Protein AF-A0A8S0U4S4-F1 (afdb_monomer)

Radius of gyration: 28.61 Å; Cα contacts (8 Å, |Δi|>4): 69; chains: 1; bounding box: 70×37×60 Å

Nearest PDB structures (foldseek):
  7m4v-assembly1_Q  TM=8.602E-01  e=1.328E-02  Acinetobacter baumannii AB0057
 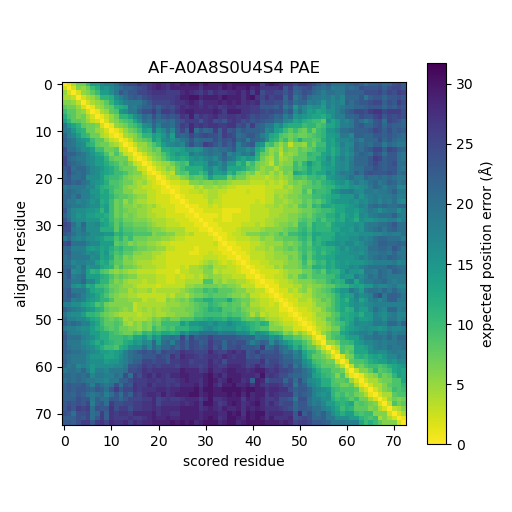 6ys3-assembly1_r  TM=8.965E-01  e=2.102E-02  Escherichia coli BL21(DE3)
  8cgd-assembly1_q  TM=8.934E-01  e=3.115E-02  Escherichia coli BW25113
  8ceu-assembly1_q  TM=8.902E-01  e=3.326E-02  Escherichia coli BW25113
  8apo-assembly1_Ap  TM=8.680E-01  e=2.732E-02  Polytomella magna

InterPro domains:
  IPR018258 Large ribosomal subunit protein bL21, conserved site [PS01169] (24-46)
  IPR028909 Large ribosomal subunit protein bL21-like [PF00829] (21-53)
  IPR028909 Large ribosomal subunit protein bL21-like [PTHR21349] (20-54)
  IPR036164 Large ribosomal subunit protein bL21-like superfamily [SSF141091] (20-53)

Solvent-accessible surface area (backbone atoms only — not comparable to full-atom values): 5167 Å² total; per-residue (Å²): 136,83,80,83,73,79,77,77,81,80,78,73,65,65,53,82,43,89,44,74,50,76,78,46,74,49,76,49,76,48,86,99,63,91,43,71,49,76,49,77,47,64,51,84,41,78,48,73,47,80,78,60,81,80,80,88,75,89,78,68,78,75,62,64,59,61,68,64,64,73,72,81,116

Organism: NCBI:txid158383

pLDDT: mean 73.28, std 17.66, range [40.53, 96.81]

Mean predicted aligned error: 14.35 Å

Secondary structure (DSSP, 8-state):
---------PPP-EEEEEEE---EEEEEEETTTTEEEEEEE--EEEEEEE----------SHHHHHHHHTT--

Foldseek 3Di:
DDDPPDQPPDDFPKDKDKDKDDKDWDWDDDPPPPDIDIDIDIDIDIDIDGDDDDDSDPDDPPVVVVVVPVVPD

Sequence (73 aa):
MGKLGLRSFLSPVAEALLALDAKVIIFKKKRRKYYRRTKGHRQELTKLRITDIRDIFEDTEETQAAIFEDREE

Structure (mmCIF, N/CA/C/O backbone):
data_AF-A0A8S0U4S4-F1
#
_entry.id   AF-A0A8S0U4S4-F1
#
loop_
_atom_site.group_PDB
_atom_site.id
_atom_site.type_symbol
_atom_site.label_atom_id
_atom_site.label_alt_id
_atom_site.label_comp_id
_atom_site.label_asym_id
_atom_site.label_entity_id
_atom_site.label_seq_id
_atom_site.pdbx_PDB_ins_code
_atom_site.Cartn_x
_atom_site.Cartn_y
_atom_site.Cartn_z
_atom_site.occupancy
_atom_site.B_iso_or_equiv
_atom_site.auth_seq_id
_atom_site.auth_comp_id
_atom_site.auth_asym_id
_atom_site.auth_atom_id
_atom_site.pdbx_PDB_model_num
ATOM 1 N N . MET A 1 1 ? 50.331 -5.890 -5.802 1.00 42.91 1 MET A N 1
ATOM 2 C CA . MET A 1 1 ? 49.463 -4.921 -5.091 1.00 42.91 1 MET A CA 1
ATOM 3 C C . MET A 1 1 ? 48.263 -4.642 -5.979 1.00 42.91 1 MET A C 1
ATOM 5 O O . MET A 1 1 ? 48.375 -3.872 -6.923 1.00 42.91 1 MET A O 1
ATOM 9 N N . GLY A 1 2 ? 47.177 -5.390 -5.769 1.00 40.53 2 GLY A N 1
ATOM 10 C CA . GLY A 1 2 ? 45.993 -5.356 -6.630 1.00 40.53 2 GLY A CA 1
ATOM 11 C C . GLY A 1 2 ? 45.259 -4.025 -6.511 1.00 40.53 2 GLY A C 1
ATOM 12 O O . GLY A 1 2 ? 45.000 -3.555 -5.403 1.00 40.53 2 GLY A O 1
ATOM 13 N N . LYS A 1 3 ? 44.950 -3.408 -7.653 1.00 43.97 3 LYS A N 1
ATOM 14 C CA . LYS A 1 3 ? 44.082 -2.233 -7.709 1.00 43.97 3 LYS A CA 1
ATOM 15 C C . LYS A 1 3 ? 42.671 -2.692 -7.348 1.00 43.97 3 LYS A C 1
ATOM 17 O O . LYS A 1 3 ? 42.062 -3.459 -8.085 1.00 43.97 3 LYS A O 1
ATOM 22 N N . LEU A 1 4 ? 42.179 -2.238 -6.197 1.00 52.34 4 LEU A N 1
ATOM 23 C CA . LEU A 1 4 ? 40.775 -2.337 -5.814 1.00 52.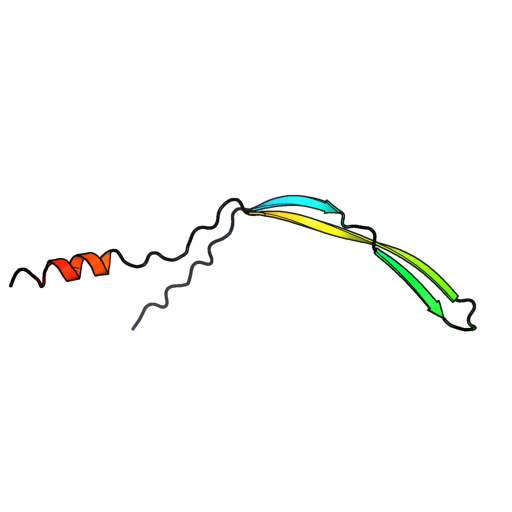34 4 LEU A CA 1
ATOM 24 C C . LEU A 1 4 ? 39.972 -1.487 -6.805 1.00 52.34 4 LEU A C 1
ATOM 26 O O . LEU A 1 4 ? 39.872 -0.270 -6.657 1.00 52.34 4 LEU A O 1
ATOM 30 N N . GLY A 1 5 ? 39.481 -2.132 -7.863 1.00 49.41 5 GLY A N 1
ATOM 31 C CA . GLY A 1 5 ? 38.558 -1.536 -8.817 1.00 49.41 5 GLY A CA 1
ATOM 32 C C . GLY A 1 5 ? 37.275 -1.165 -8.088 1.00 49.41 5 GLY A C 1
ATOM 33 O O . GLY A 1 5 ? 36.547 -2.034 -7.609 1.00 49.41 5 GLY A O 1
ATOM 34 N N . LEU A 1 6 ? 37.038 0.140 -7.959 1.00 53.94 6 LEU A N 1
ATOM 35 C CA . LEU A 1 6 ? 35.775 0.707 -7.509 1.00 53.94 6 LEU A CA 1
ATOM 36 C C . LEU A 1 6 ? 34.666 0.116 -8.381 1.00 53.94 6 LEU A C 1
ATOM 38 O O . LEU A 1 6 ? 34.576 0.434 -9.564 1.00 53.94 6 LEU A O 1
ATOM 42 N N . ARG A 1 7 ? 33.853 -0.772 -7.800 1.00 48.25 7 ARG A N 1
ATOM 43 C CA . ARG A 1 7 ? 32.669 -1.325 -8.458 1.00 48.25 7 ARG A CA 1
ATOM 44 C C . ARG A 1 7 ? 31.750 -0.149 -8.769 1.00 48.25 7 ARG A C 1
ATOM 46 O O . ARG A 1 7 ? 31.184 0.455 -7.857 1.00 48.25 7 ARG A O 1
ATOM 53 N N . SER A 1 8 ? 31.671 0.214 -10.044 1.00 49.12 8 SER A N 1
ATOM 54 C CA . SER A 1 8 ? 30.718 1.183 -10.558 1.00 49.12 8 SER A CA 1
ATOM 55 C C . SER A 1 8 ? 29.321 0.638 -10.279 1.00 49.12 8 SER A C 1
ATOM 57 O O . SER A 1 8 ? 28.856 -0.310 -10.906 1.00 49.12 8 SER A O 1
ATOM 59 N N . PHE A 1 9 ? 28.655 1.208 -9.278 1.00 50.03 9 PHE A N 1
ATOM 60 C CA . PHE A 1 9 ? 27.234 0.976 -9.068 1.00 50.03 9 PHE A CA 1
ATOM 61 C C . PHE A 1 9 ? 26.504 1.561 -10.276 1.00 50.03 9 PHE A C 1
ATOM 63 O O . PHE A 1 9 ? 26.399 2.779 -10.417 1.00 50.03 9 PHE A O 1
ATOM 70 N N . LEU A 1 10 ? 26.080 0.691 -11.187 1.00 56.34 10 LEU A N 1
ATOM 71 C CA . LEU A 1 10 ? 25.384 1.094 -12.394 1.00 56.34 10 LEU A CA 1
ATOM 72 C C . LEU A 1 10 ? 24.005 1.658 -12.022 1.00 56.34 10 LEU A C 1
ATOM 74 O O . LEU A 1 10 ? 23.222 1.014 -11.323 1.00 56.34 10 LEU A O 1
ATOM 78 N N . SER A 1 11 ? 23.721 2.884 -12.456 1.00 53.06 11 SER A N 1
ATOM 79 C CA . SER A 1 11 ? 22.455 3.559 -12.190 1.00 53.06 11 SER A CA 1
ATOM 80 C C . SER A 1 11 ? 21.363 3.058 -13.145 1.00 53.06 11 SER A C 1
ATOM 82 O O . SER A 1 11 ? 21.549 3.117 -14.362 1.00 53.06 11 SER A O 1
ATOM 84 N N . PRO A 1 12 ? 20.197 2.605 -12.646 1.00 65.44 12 PRO A N 1
ATOM 85 C CA . PRO A 1 12 ? 19.057 2.371 -13.519 1.00 65.44 12 PRO A CA 1
ATOM 86 C C . PRO A 1 12 ? 18.549 3.711 -14.069 1.00 65.44 12 PRO A C 1
ATOM 88 O O . PRO A 1 12 ? 18.355 4.673 -13.322 1.00 65.44 12 PRO A O 1
ATOM 91 N N . VAL A 1 13 ? 18.299 3.766 -15.378 1.00 62.03 13 VAL A N 1
ATOM 92 C CA . VAL A 1 13 ? 17.510 4.837 -15.998 1.00 62.03 13 VAL A CA 1
ATOM 93 C C . VAL A 1 13 ? 16.042 4.485 -15.746 1.00 62.03 13 VAL A C 1
ATOM 95 O O . VAL A 1 13 ? 15.541 3.500 -16.279 1.00 62.03 13 VAL A O 1
ATOM 98 N N . ALA A 1 14 ? 15.365 5.227 -14.867 1.00 65.75 14 ALA A N 1
ATOM 99 C CA . ALA A 1 14 ? 13.982 4.954 -14.472 1.00 65.75 14 ALA A CA 1
ATOM 100 C C . ALA A 1 14 ? 13.069 6.143 -14.790 1.00 65.75 14 ALA A C 1
ATOM 102 O O . ALA A 1 14 ? 13.411 7.291 -14.511 1.00 65.75 14 ALA A O 1
ATOM 103 N N . GLU A 1 15 ? 11.877 5.856 -15.314 1.00 67.88 15 GLU A N 1
ATOM 104 C CA . GLU A 1 15 ? 10.804 6.840 -15.485 1.00 67.88 15 GLU A CA 1
ATOM 105 C C . GLU A 1 15 ? 9.830 6.755 -14.298 1.00 67.88 15 GLU A C 1
ATOM 107 O O . GLU A 1 15 ? 9.404 5.662 -13.901 1.00 67.88 15 GLU A O 1
ATOM 112 N N . ALA A 1 16 ? 9.485 7.907 -13.714 1.00 67.56 16 ALA A N 1
ATOM 113 C CA . ALA A 1 16 ? 8.639 8.003 -12.526 1.00 67.56 16 ALA A CA 1
ATOM 114 C C . ALA A 1 16 ? 7.223 8.486 -12.870 1.00 67.56 16 ALA A C 1
ATOM 116 O O . ALA A 1 16 ? 7.042 9.529 -13.496 1.00 67.56 16 ALA A O 1
ATOM 117 N N . LEU A 1 17 ? 6.213 7.751 -12.398 1.00 72.38 17 LEU A N 1
ATOM 118 C CA . LEU A 1 17 ? 4.802 8.137 -12.456 1.00 72.38 17 LEU A CA 1
ATOM 119 C C . LEU A 1 17 ? 4.240 8.273 -11.033 1.00 72.38 17 LEU A C 1
ATOM 121 O O . LEU A 1 17 ? 4.467 7.410 -10.179 1.00 72.38 17 LEU A O 1
ATOM 125 N N . LEU A 1 18 ? 3.482 9.344 -10.780 1.00 76.50 18 LEU A N 1
ATOM 126 C CA . LEU A 1 18 ? 2.792 9.566 -9.505 1.00 76.50 18 LEU A CA 1
ATOM 127 C C . LEU A 1 18 ? 1.538 8.687 -9.414 1.00 76.50 18 LEU A C 1
ATOM 129 O O . LEU A 1 18 ? 0.700 8.695 -10.318 1.00 76.50 18 LEU A O 1
ATOM 133 N N . ALA A 1 19 ? 1.394 7.949 -8.312 1.00 76.50 19 ALA A N 1
ATOM 134 C CA . ALA A 1 19 ? 0.240 7.100 -8.038 1.00 76.50 19 ALA A CA 1
ATOM 135 C C . ALA A 1 19 ? -0.237 7.250 -6.581 1.00 76.50 19 ALA A C 1
ATOM 137 O O . ALA A 1 19 ? 0.541 7.523 -5.669 1.00 76.50 19 ALA A O 1
ATOM 138 N N . LEU A 1 20 ? -1.537 7.054 -6.347 1.00 79.81 20 LEU A N 1
ATOM 139 C CA . LEU A 1 20 ? -2.124 7.034 -5.005 1.00 79.81 20 LEU A CA 1
ATOM 140 C C . LEU A 1 20 ? -2.548 5.614 -4.644 1.00 79.81 20 LEU A C 1
ATOM 142 O O . LEU A 1 20 ? -3.210 4.945 -5.437 1.00 79.81 20 LEU A O 1
ATOM 146 N N . ASP A 1 21 ? -2.213 5.186 -3.430 1.00 83.88 21 ASP A N 1
ATOM 147 C CA . ASP A 1 21 ? -2.605 3.874 -2.923 1.00 83.88 21 ASP A CA 1
ATOM 148 C C . ASP A 1 21 ? -4.096 3.813 -2.533 1.00 83.88 21 ASP A C 1
ATOM 150 O O . ASP A 1 21 ? -4.798 4.829 -2.362 1.00 83.88 21 ASP A O 1
ATOM 154 N N . ALA A 1 22 ? -4.591 2.591 -2.349 1.00 89.94 22 ALA A N 1
ATOM 155 C CA . ALA A 1 22 ? -5.900 2.327 -1.781 1.00 89.94 22 ALA A CA 1
ATOM 156 C C . ALA A 1 22 ? -6.047 2.968 -0.387 1.00 89.94 22 ALA A C 1
ATOM 158 O O . ALA A 1 22 ? -5.097 3.147 0.375 1.00 89.94 22 ALA A O 1
ATOM 159 N N . LYS A 1 23 ? -7.278 3.360 -0.037 1.00 92.25 23 LYS A N 1
ATOM 160 C CA . LYS A 1 23 ? -7.548 4.046 1.232 1.00 92.25 23 LYS A CA 1
ATOM 161 C C . LYS A 1 23 ? -7.497 3.052 2.383 1.00 92.25 23 LYS A C 1
ATOM 163 O O . LYS A 1 23 ? -8.395 2.226 2.526 1.00 92.25 23 LYS A O 1
ATOM 168 N N . VAL A 1 24 ? -6.520 3.216 3.263 1.00 92.12 24 VAL A N 1
ATOM 169 C CA . VAL A 1 24 ? -6.447 2.469 4.516 1.00 92.12 24 VAL A CA 1
ATOM 170 C C . VAL A 1 24 ? -7.285 3.192 5.566 1.00 92.12 24 VAL A C 1
ATOM 172 O O . VAL A 1 24 ? -7.107 4.384 5.817 1.00 92.12 24 VAL A O 1
ATOM 175 N N . ILE A 1 25 ? -8.236 2.492 6.185 1.00 93.31 25 ILE A N 1
ATOM 176 C CA . ILE A 1 25 ? -9.111 3.061 7.216 1.00 93.31 25 ILE A CA 1
ATOM 177 C C . ILE A 1 25 ? -8.650 2.563 8.585 1.00 93.31 25 ILE A C 1
ATOM 179 O O . ILE A 1 25 ? -8.722 1.375 8.881 1.00 93.31 25 ILE A O 1
ATOM 183 N N . ILE A 1 26 ? -8.215 3.485 9.444 1.00 92.31 26 ILE A N 1
ATOM 184 C CA . ILE A 1 26 ? -7.796 3.187 10.814 1.00 92.31 26 ILE A CA 1
ATOM 185 C C . ILE A 1 26 ? -8.953 3.497 11.761 1.00 92.31 26 ILE A C 1
ATOM 187 O O . ILE A 1 26 ? -9.399 4.645 11.873 1.00 92.31 26 ILE A O 1
ATOM 191 N N . PHE A 1 27 ? -9.403 2.478 12.490 1.00 95.31 27 PHE A N 1
ATOM 192 C CA . PHE A 1 27 ? -10.423 2.602 13.523 1.00 95.31 27 PHE A CA 1
ATOM 193 C C . PHE A 1 27 ? -9.812 2.425 14.916 1.00 95.31 27 PHE A C 1
ATOM 195 O O . PHE A 1 27 ? -9.191 1.409 15.217 1.00 95.31 27 PHE A O 1
ATOM 202 N N . LYS A 1 28 ? -10.005 3.418 15.7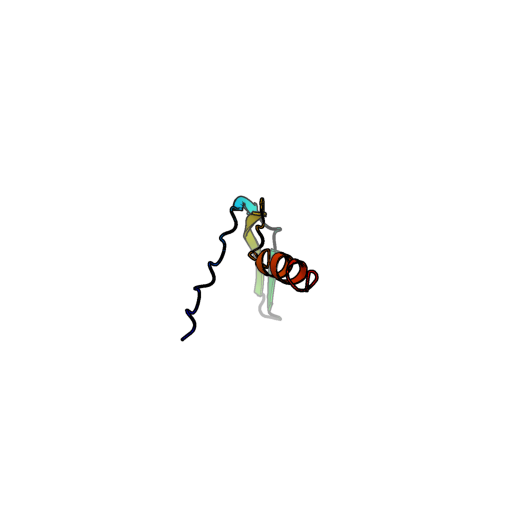87 1.00 96.19 28 LYS A N 1
ATOM 203 C CA . LYS A 1 28 ? -9.557 3.400 17.183 1.00 96.19 28 LYS A CA 1
ATOM 204 C C . LYS A 1 28 ? -10.774 3.391 18.099 1.00 96.19 28 LYS A C 1
ATOM 206 O O . LYS A 1 28 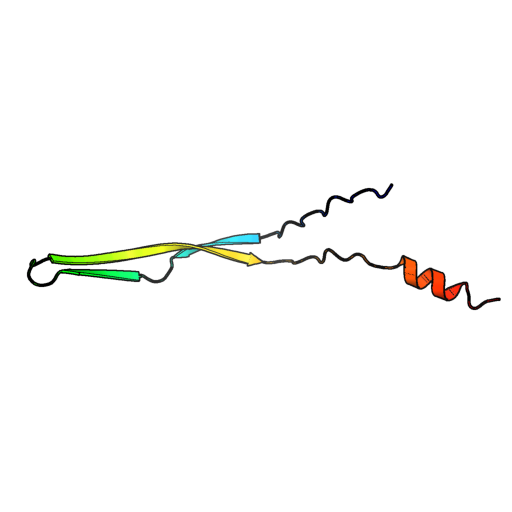? -11.594 4.308 18.046 1.00 96.19 28 LYS A O 1
ATOM 211 N N . LYS A 1 29 ? -10.865 2.393 18.980 1.00 96.56 29 LYS A N 1
ATOM 212 C CA . LYS A 1 29 ? -11.928 2.262 19.987 1.00 96.56 29 LYS A CA 1
ATOM 213 C C . LYS A 1 29 ? -11.330 1.950 21.351 1.00 96.56 29 LYS A C 1
ATOM 215 O O . LYS A 1 29 ? -10.460 1.094 21.462 1.00 96.56 29 LYS A O 1
ATOM 220 N N . LYS A 1 30 ? -11.821 2.618 22.398 1.00 96.81 30 LYS A N 1
ATOM 221 C CA . LYS A 1 30 ? -11.497 2.282 23.794 1.00 96.81 30 LYS A CA 1
ATOM 222 C C . LYS A 1 30 ? -12.767 1.870 24.534 1.00 96.81 30 LYS A C 1
ATOM 224 O O . LYS A 1 30 ? -13.787 2.559 24.477 1.00 96.81 30 LYS A O 1
ATOM 229 N N . ARG A 1 31 ? -12.707 0.732 25.233 1.00 95.75 31 ARG A N 1
ATOM 230 C CA . ARG A 1 31 ? -13.839 0.171 25.987 1.00 95.75 31 ARG A CA 1
ATOM 231 C C . ARG A 1 31 ? -14.247 1.116 27.125 1.00 95.75 31 ARG A C 1
ATOM 233 O O . ARG A 1 31 ? -13.382 1.644 27.812 1.00 95.75 31 ARG A O 1
ATOM 240 N N . ARG A 1 32 ? -15.560 1.313 27.325 1.00 95.25 32 ARG A N 1
ATOM 241 C CA . ARG A 1 32 ? -16.168 2.117 28.417 1.00 95.25 32 ARG A CA 1
ATOM 242 C C . ARG A 1 32 ? -15.722 3.589 28.496 1.00 95.25 32 ARG A C 1
ATOM 244 O O . ARG A 1 32 ? -15.967 4.242 29.500 1.00 95.25 32 ARG A O 1
ATOM 251 N N . LYS A 1 33 ? -15.073 4.127 27.458 1.00 96.62 33 LYS A N 1
ATOM 252 C CA . LYS A 1 33 ? -14.599 5.524 27.433 1.00 96.62 33 LYS A CA 1
ATOM 253 C C . LYS A 1 33 ? -15.340 6.411 26.434 1.00 96.62 33 LYS A C 1
ATOM 255 O O . LYS A 1 33 ? -14.867 7.500 26.150 1.00 96.62 33 LYS A O 1
ATOM 260 N N . TYR A 1 34 ? -16.431 5.915 25.836 1.00 95.25 34 TYR A N 1
ATOM 261 C CA . TYR A 1 34 ? -17.156 6.568 24.729 1.00 95.2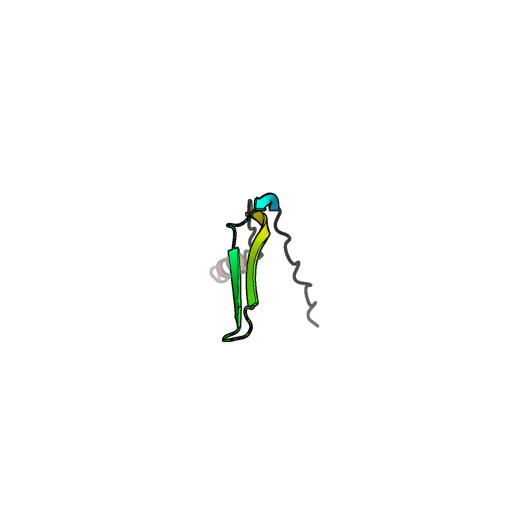5 34 TYR A CA 1
ATOM 262 C C . TYR A 1 34 ? -16.241 7.032 23.566 1.00 95.25 34 TYR A C 1
ATOM 264 O O . TYR A 1 34 ? -16.628 7.789 22.682 1.00 95.25 34 TYR A O 1
ATOM 272 N N . TYR A 1 35 ? -15.001 6.538 23.529 1.00 96.50 35 TYR A N 1
ATOM 273 C CA . TYR A 1 35 ? -13.995 6.944 22.569 1.00 96.50 35 TYR A CA 1
ATOM 274 C C . TYR A 1 35 ? -14.040 6.010 21.367 1.00 96.50 35 TYR A C 1
ATOM 276 O O . TYR A 1 35 ? -13.759 4.808 21.472 1.00 96.50 35 TYR A O 1
ATOM 284 N N . ARG A 1 36 ? -14.371 6.604 20.221 1.00 95.06 36 ARG A N 1
ATOM 285 C CA . ARG A 1 36 ? -14.320 6.003 18.890 1.00 95.06 36 ARG A CA 1
ATOM 286 C C . ARG A 1 36 ? -13.851 7.053 17.890 1.00 95.06 3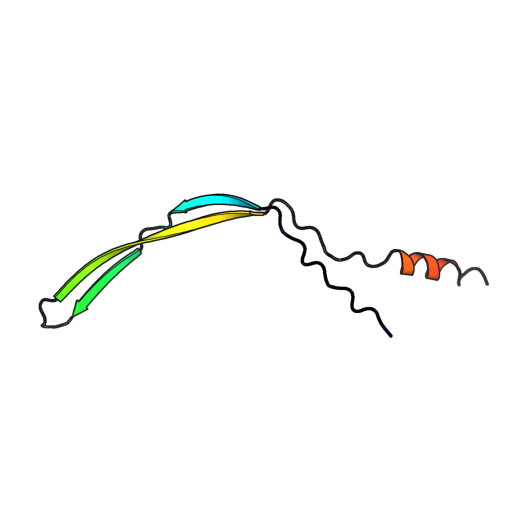6 ARG A C 1
ATOM 288 O O . ARG A 1 36 ? -14.372 8.166 17.877 1.00 95.06 36 ARG A O 1
ATOM 295 N N . ARG A 1 37 ? -12.855 6.720 17.077 1.00 95.31 37 ARG A N 1
ATOM 296 C CA . ARG A 1 37 ? -12.354 7.576 15.996 1.00 95.31 37 ARG A CA 1
ATOM 297 C C . ARG A 1 37 ? -12.067 6.715 14.778 1.00 95.31 37 ARG A C 1
ATOM 299 O O . ARG A 1 37 ? -11.428 5.675 14.905 1.00 95.31 37 ARG A O 1
ATOM 306 N N . THR A 1 38 ? -12.491 7.187 13.616 1.00 95.31 38 THR A N 1
ATOM 307 C CA . THR A 1 38 ? -12.174 6.581 12.323 1.00 95.31 38 THR A CA 1
ATOM 308 C C . THR A 1 38 ? -11.441 7.633 11.506 1.00 95.31 38 THR A C 1
ATOM 310 O O . THR A 1 38 ? -11.955 8.739 11.349 1.00 95.31 38 THR A O 1
ATOM 313 N N . LYS A 1 39 ? -10.235 7.331 11.023 1.00 93.94 39 LYS A N 1
ATOM 314 C CA . LYS A 1 39 ? -9.474 8.221 10.136 1.00 93.94 39 LYS A CA 1
ATOM 315 C C . LYS A 1 39 ? -8.960 7.419 8.945 1.00 93.94 39 LYS A C 1
ATOM 317 O O . LYS A 1 39 ? -8.506 6.292 9.116 1.00 93.94 39 LYS A O 1
ATOM 322 N N . GLY A 1 40 ? -9.056 7.994 7.751 1.00 93.69 40 GLY A N 1
ATOM 323 C CA . GLY A 1 40 ? -8.455 7.423 6.549 1.00 93.69 40 GLY A CA 1
ATOM 324 C C . GLY A 1 40 ? -7.014 7.890 6.369 1.00 93.69 40 GLY A C 1
ATOM 325 O O . GLY A 1 40 ? -6.686 9.019 6.731 1.00 93.69 40 GLY A O 1
ATOM 326 N N . HIS A 1 41 ? -6.198 7.032 5.774 1.00 92.56 41 HIS A N 1
ATOM 327 C CA . HIS A 1 41 ? -4.875 7.343 5.253 1.00 92.56 41 HIS A CA 1
ATOM 328 C C . HIS A 1 41 ? -4.804 6.894 3.794 1.00 92.56 41 HIS A C 1
ATOM 330 O O . HIS A 1 41 ? -5.315 5.828 3.448 1.00 92.56 41 HIS A O 1
ATOM 336 N N . ARG A 1 42 ? -4.207 7.721 2.941 1.00 91.19 42 ARG A N 1
ATOM 337 C CA . ARG A 1 42 ? -3.807 7.337 1.587 1.00 91.19 42 ARG A CA 1
ATOM 338 C C . ARG A 1 42 ? -2.328 7.637 1.477 1.00 91.19 42 ARG A C 1
ATOM 340 O O . ARG A 1 42 ? -1.915 8.739 1.825 1.00 91.19 42 ARG A O 1
ATOM 347 N N . GLN A 1 43 ? -1.567 6.648 1.039 1.00 91.31 43 GLN A N 1
ATOM 348 C CA . GLN A 1 43 ? -0.142 6.807 0.840 1.00 91.31 43 GLN A CA 1
ATOM 349 C C . GLN A 1 43 ? 0.109 7.295 -0.587 1.00 91.31 43 GLN A C 1
ATOM 351 O O . GLN A 1 43 ? -0.444 6.746 -1.543 1.00 91.31 43 GLN A O 1
ATOM 356 N N . GLU A 1 44 ? 0.923 8.337 -0.716 1.00 89.31 44 GLU A N 1
ATOM 357 C CA . GLU A 1 44 ? 1.494 8.731 -2.001 1.00 89.31 44 GLU A CA 1
ATOM 358 C C . GLU A 1 44 ? 2.584 7.725 -2.363 1.00 89.31 44 GLU A C 1
ATOM 360 O O . GLU A 1 44 ? 3.467 7.436 -1.552 1.00 89.31 44 GLU A O 1
ATOM 365 N N . LEU A 1 45 ? 2.485 7.151 -3.559 1.00 87.00 45 LEU A N 1
ATOM 366 C CA . LEU A 1 45 ? 3.416 6.152 -4.055 1.00 87.00 45 LEU A CA 1
ATOM 367 C C . LEU A 1 45 ? 4.015 6.620 -5.377 1.00 87.00 45 LEU A C 1
ATOM 369 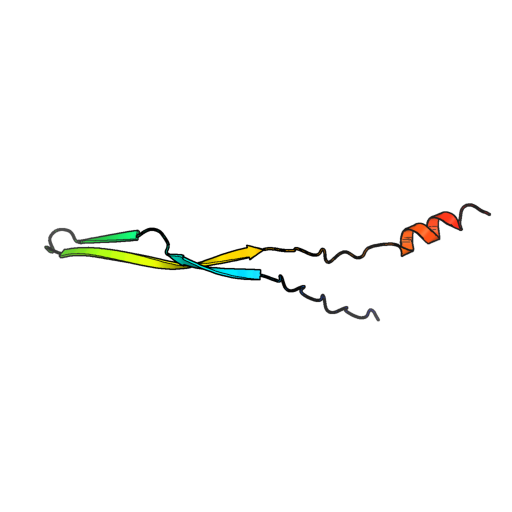O O . LEU A 1 45 ? 3.330 7.150 -6.253 1.00 87.00 45 LEU A O 1
ATOM 373 N N . THR A 1 46 ? 5.302 6.347 -5.546 1.00 86.12 46 THR A N 1
ATOM 374 C CA . THR A 1 46 ? 5.977 6.531 -6.827 1.00 86.12 46 THR A CA 1
ATOM 375 C C . THR A 1 46 ? 6.031 5.187 -7.524 1.00 86.12 46 THR A C 1
ATOM 377 O O . THR A 1 46 ? 6.654 4.246 -7.031 1.00 86.12 46 THR A O 1
ATOM 380 N N . LYS A 1 47 ? 5.369 5.082 -8.674 1.00 84.12 47 LYS A N 1
ATOM 381 C CA . LYS A 1 47 ? 5.456 3.892 -9.512 1.00 84.12 47 LYS A CA 1
ATOM 382 C C . LYS A 1 47 ? 6.617 4.079 -10.479 1.00 84.12 47 LYS A C 1
ATOM 384 O O . LYS A 1 47 ? 6.595 4.991 -11.303 1.00 84.12 47 LYS A O 1
ATOM 389 N N . LEU A 1 48 ? 7.623 3.221 -10.358 1.00 85.38 48 LEU A N 1
ATOM 390 C CA . LEU A 1 48 ? 8.789 3.222 -11.235 1.00 85.38 48 LEU A CA 1
ATOM 391 C C . LEU A 1 48 ? 8.612 2.166 -12.321 1.00 85.38 48 LEU A C 1
ATOM 393 O O . LEU A 1 48 ? 8.213 1.034 -12.035 1.00 85.38 48 LEU A O 1
ATOM 397 N N . ARG A 1 49 ? 8.923 2.536 -13.563 1.00 82.38 49 ARG A N 1
ATOM 398 C CA . ARG A 1 49 ? 9.113 1.580 -14.653 1.00 82.38 49 ARG A CA 1
ATOM 399 C C . ARG A 1 49 ? 10.607 1.474 -14.928 1.00 82.38 49 ARG A C 1
ATOM 401 O O . ARG A 1 49 ? 11.241 2.467 -15.273 1.00 82.38 49 ARG A O 1
ATOM 408 N N . ILE A 1 50 ? 11.150 0.273 -14.762 1.00 84.62 50 ILE A N 1
ATOM 409 C CA . ILE A 1 50 ? 12.530 -0.035 -15.142 1.00 84.62 50 ILE A CA 1
ATOM 410 C C . ILE A 1 50 ? 12.522 -0.325 -16.644 1.00 84.62 50 ILE A C 1
ATOM 412 O O . ILE A 1 50 ? 11.739 -1.161 -17.100 1.00 84.62 50 ILE A O 1
ATOM 416 N N . THR A 1 51 ? 13.318 0.416 -17.411 1.00 84.06 51 THR A N 1
ATOM 417 C CA . THR A 1 51 ? 13.384 0.298 -18.877 1.00 84.06 51 THR A CA 1
ATOM 418 C C . THR A 1 51 ? 14.529 -0.591 -19.337 1.00 84.06 51 THR A C 1
ATOM 420 O O . THR A 1 51 ? 14.375 -1.305 -20.321 1.00 84.06 51 THR A O 1
ATOM 423 N N . ASP A 1 52 ? 15.643 -0.567 -18.614 1.00 75.38 52 ASP A N 1
ATOM 424 C CA . ASP A 1 52 ? 16.857 -1.300 -18.945 1.00 75.38 5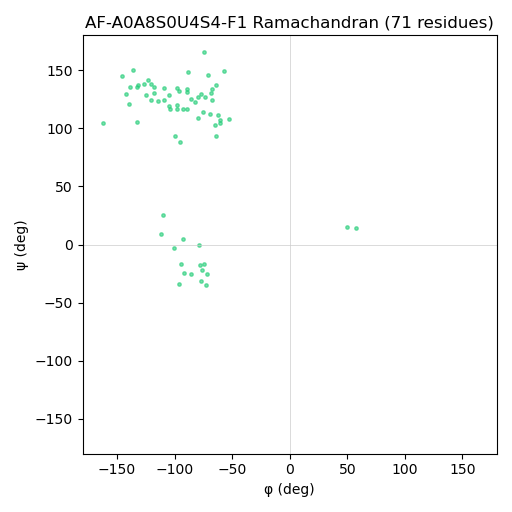2 ASP A CA 1
ATOM 425 C C . ASP A 1 52 ? 17.550 -1.748 -17.653 1.00 75.38 52 ASP A C 1
ATOM 427 O O . ASP A 1 52 ? 17.516 -1.050 -16.632 1.00 75.38 52 ASP A O 1
ATOM 431 N N . ILE A 1 53 ? 18.163 -2.922 -17.703 1.00 75.88 53 ILE A N 1
ATOM 432 C CA . ILE A 1 53 ? 19.040 -3.454 -16.665 1.00 75.88 53 ILE A CA 1
ATOM 433 C C . ILE A 1 53 ? 20.263 -3.941 -17.423 1.00 75.88 53 ILE A C 1
ATOM 435 O O . ILE A 1 53 ? 20.190 -4.957 -18.108 1.00 75.88 53 ILE A O 1
ATOM 439 N N . ARG A 1 54 ? 21.371 -3.204 -17.336 1.00 74.75 54 ARG A N 1
ATOM 440 C CA . ARG A 1 54 ? 22.622 -3.671 -17.935 1.00 74.75 54 ARG A CA 1
ATOM 441 C C . ARG A 1 54 ? 23.366 -4.498 -16.910 1.00 74.75 54 ARG A C 1
ATOM 443 O O . ARG A 1 54 ? 23.495 -4.090 -15.752 1.00 74.75 54 ARG A O 1
ATOM 450 N N . ASP A 1 55 ? 23.848 -5.642 -17.361 1.00 72.38 55 ASP A N 1
ATOM 451 C CA . ASP A 1 55 ? 24.680 -6.500 -16.544 1.00 72.38 55 ASP A CA 1
ATOM 452 C C . ASP A 1 55 ? 26.056 -5.869 -16.335 1.00 72.38 55 ASP A C 1
ATOM 454 O O . ASP A 1 55 ? 26.592 -5.151 -17.178 1.00 72.38 55 ASP A O 1
ATOM 458 N N . ILE A 1 56 ? 26.605 -6.122 -15.153 1.00 66.75 56 ILE A N 1
ATOM 459 C CA . ILE A 1 56 ? 27.896 -5.599 -14.688 1.00 66.75 56 ILE A CA 1
ATOM 460 C C . ILE A 1 56 ? 29.029 -6.595 -15.006 1.00 66.75 56 ILE A C 1
ATOM 462 O O . ILE A 1 56 ? 30.161 -6.399 -14.572 1.00 66.75 56 ILE A O 1
ATOM 466 N N . PHE A 1 57 ? 28.714 -7.689 -15.706 1.00 61.44 57 PHE A N 1
ATOM 467 C CA . PHE A 1 57 ? 29.640 -8.773 -16.008 1.00 61.44 57 PHE A CA 1
ATOM 468 C C . PHE A 1 57 ? 30.174 -8.613 -17.432 1.00 61.44 57 PHE A C 1
ATOM 470 O O . PHE A 1 57 ? 29.564 -9.083 -18.388 1.00 61.44 57 PHE A O 1
ATOM 477 N N . GLU A 1 58 ? 31.323 -7.957 -17.563 1.00 65.50 58 GLU A N 1
ATOM 478 C CA . GLU A 1 58 ? 32.253 -8.268 -18.648 1.00 65.50 58 GLU A CA 1
ATOM 479 C C . GLU A 1 58 ? 33.285 -9.259 -18.104 1.00 65.50 58 GLU A C 1
ATOM 481 O O . GLU A 1 58 ? 34.324 -8.868 -17.591 1.00 65.50 58 GLU A O 1
ATOM 486 N N . ASP A 1 59 ? 32.969 -10.546 -18.198 1.00 59.28 59 ASP A N 1
ATOM 487 C CA . ASP A 1 59 ? 33.883 -11.663 -17.958 1.00 59.28 59 ASP A CA 1
ATOM 488 C C . ASP A 1 59 ? 33.542 -12.693 -19.072 1.00 59.28 59 ASP A C 1
ATOM 490 O O . ASP A 1 59 ? 32.386 -13.091 -19.170 1.00 59.28 59 ASP A O 1
ATOM 494 N N . THR A 1 60 ? 34.380 -13.169 -20.002 1.00 59.66 60 THR A N 1
ATOM 495 C CA . THR A 1 60 ? 35.835 -13.147 -20.168 1.00 59.66 60 THR A CA 1
ATOM 496 C C . THR A 1 60 ? 36.159 -13.462 -21.648 1.00 59.66 60 THR A C 1
ATOM 498 O O . THR A 1 60 ? 36.076 -14.614 -22.072 1.00 59.66 60 THR A O 1
ATOM 501 N N . GLU A 1 61 ? 36.541 -12.471 -22.458 1.00 56.91 61 GLU A N 1
ATOM 502 C CA . GLU A 1 61 ? 37.115 -12.728 -23.803 1.00 56.91 61 GLU A CA 1
ATOM 503 C C . GLU A 1 61 ? 38.581 -13.208 -23.688 1.00 56.91 61 GLU A C 1
ATOM 505 O O . GLU A 1 61 ? 39.101 -13.920 -24.545 1.00 56.91 61 GLU A O 1
ATOM 510 N N . GLU A 1 62 ? 39.240 -12.908 -22.563 1.00 56.56 62 GLU A N 1
ATOM 511 C CA . GLU A 1 62 ? 40.643 -13.258 -22.307 1.00 56.56 62 GLU A CA 1
ATOM 512 C C . GLU A 1 62 ? 40.860 -14.758 -22.002 1.00 56.56 62 GLU A C 1
ATOM 514 O O . GLU A 1 62 ? 41.979 -15.251 -22.117 1.00 56.56 62 GLU A O 1
ATOM 519 N N . THR A 1 63 ? 39.813 -15.527 -21.663 1.00 55.00 63 THR A N 1
ATOM 520 C CA . THR A 1 63 ? 39.933 -16.986 -21.432 1.00 55.00 63 THR A CA 1
ATOM 521 C C . THR A 1 63 ? 39.823 -17.800 -22.722 1.00 55.00 63 THR A C 1
ATOM 523 O O . THR A 1 63 ? 40.360 -18.903 -22.789 1.00 55.00 63 THR A O 1
ATOM 526 N N . GLN A 1 64 ? 39.154 -17.280 -23.758 1.00 56.56 64 GLN A N 1
ATOM 527 C CA . GLN A 1 64 ? 38.947 -18.016 -25.012 1.00 56.56 64 GLN A CA 1
ATOM 528 C C . GLN A 1 64 ? 40.206 -18.029 -25.897 1.00 56.56 64 GLN A C 1
ATOM 530 O O . GLN A 1 64 ? 40.457 -19.024 -26.573 1.00 56.56 64 GLN A O 1
ATOM 535 N N . ALA A 1 65 ? 41.033 -16.978 -25.838 1.00 55.66 65 ALA A N 1
ATOM 536 C CA . ALA A 1 65 ? 42.277 -16.878 -26.608 1.00 55.66 65 ALA A CA 1
ATOM 537 C C . ALA A 1 65 ? 43.402 -17.795 -26.084 1.00 55.66 65 ALA A C 1
ATOM 539 O O . ALA A 1 65 ? 44.142 -18.367 -26.878 1.00 55.66 65 ALA A O 1
ATOM 540 N N . ALA A 1 66 ? 43.498 -18.008 -24.766 1.00 56.84 66 ALA A N 1
ATOM 541 C CA . ALA A 1 66 ? 44.547 -18.848 -24.174 1.00 56.84 66 ALA A CA 1
ATOM 542 C C . ALA A 1 66 ? 44.360 -20.355 -24.446 1.00 56.84 66 ALA A C 1
ATOM 544 O O . ALA A 1 66 ? 45.326 -21.105 -24.476 1.00 56.84 66 ALA A O 1
ATOM 545 N N . ILE A 1 67 ? 43.125 -20.812 -24.685 1.00 57.53 67 ILE A N 1
ATOM 546 C CA . ILE A 1 67 ? 42.825 -22.234 -24.942 1.00 57.53 67 ILE A CA 1
ATOM 547 C C . ILE A 1 67 ? 43.187 -22.643 -26.387 1.00 57.53 67 ILE A C 1
ATOM 549 O O . ILE A 1 67 ? 43.312 -23.834 -26.674 1.00 57.53 67 ILE A O 1
ATOM 553 N N . PHE A 1 68 ? 43.364 -21.680 -27.301 1.00 56.09 68 PHE A N 1
ATOM 554 C CA . PHE A 1 68 ? 43.639 -21.951 -28.717 1.00 56.09 68 PHE A CA 1
ATOM 555 C C . PHE A 1 68 ? 45.137 -21.964 -29.077 1.00 56.09 68 PHE A C 1
ATOM 557 O O . PHE A 1 68 ? 45.475 -22.518 -30.118 1.00 56.09 68 PHE A O 1
ATOM 564 N N . GLU A 1 69 ? 46.029 -21.423 -28.235 1.00 59.56 69 GLU A N 1
ATOM 565 C CA . GLU A 1 69 ? 47.485 -21.431 -28.492 1.00 59.56 69 GLU A CA 1
ATOM 566 C C . GLU A 1 69 ? 48.218 -22.649 -27.891 1.00 59.56 69 GLU A C 1
ATOM 568 O O . GLU A 1 69 ? 49.210 -23.087 -2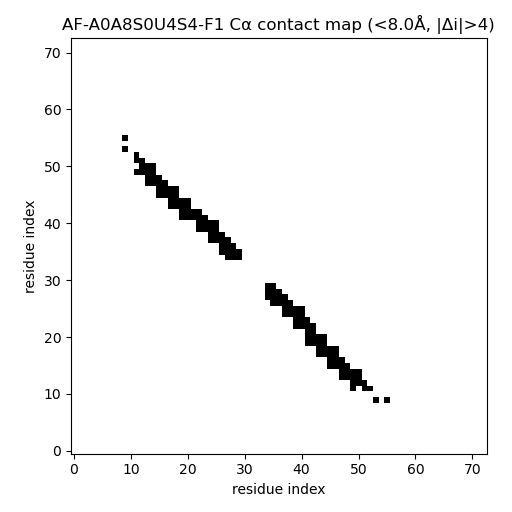8.460 1.00 59.56 69 GLU A O 1
ATOM 573 N N . ASP A 1 70 ? 47.687 -23.295 -26.845 1.00 54.03 70 ASP A N 1
ATOM 574 C CA . ASP A 1 70 ? 48.297 -24.499 -26.237 1.00 54.03 70 ASP A CA 1
ATOM 575 C C . ASP A 1 70 ? 48.040 -25.810 -27.025 1.00 54.03 70 ASP A C 1
ATOM 577 O O . ASP A 1 70 ? 48.461 -26.887 -26.604 1.00 54.03 70 ASP A O 1
ATOM 581 N N . ARG A 1 71 ? 47.306 -25.768 -28.150 1.00 56.53 71 ARG A N 1
ATOM 582 C CA . ARG A 1 71 ? 46.971 -26.960 -28.967 1.00 56.53 71 ARG A CA 1
ATOM 583 C C . ARG A 1 71 ? 47.850 -27.123 -30.219 1.00 56.53 71 ARG A C 1
ATOM 585 O O . ARG A 1 71 ? 47.699 -28.116 -30.925 1.00 56.53 71 ARG A O 1
ATOM 592 N N . GLU A 1 72 ? 48.751 -26.181 -30.487 1.00 51.53 72 GLU A N 1
ATOM 593 C CA . GLU A 1 72 ? 49.665 -26.207 -31.643 1.00 51.53 72 GLU A CA 1
ATOM 594 C C . GLU A 1 72 ? 51.141 -26.451 -31.244 1.00 51.53 72 GLU A C 1
ATOM 596 O O . GLU A 1 72 ? 52.048 -26.099 -31.999 1.00 51.53 72 GLU A O 1
ATOM 601 N N . GLU A 1 73 ? 51.391 -27.100 -30.096 1.00 52.50 73 GLU A N 1
ATOM 602 C CA . GLU A 1 73 ? 52.677 -27.758 -29.771 1.00 52.50 73 GLU A CA 1
ATOM 603 C C . GLU A 1 73 ? 52.517 -29.272 -29.557 1.00 52.50 73 GLU A C 1
ATOM 605 O O . GLU A 1 73 ? 51.622 -29.694 -28.785 1.00 52.50 73 GLU A O 1
#